Protein AF-A0A1V0PHN9-F1 (afdb_monomer_lite)

Radius of gyration: 15.66 Å; chains: 1; bounding box: 41×24×47 Å

Sequence (106 aa):
MVWSEDIETQHEREYSEMNASYKFSTYLAAGIPLIVNKGMAKQDFVEKYNLGFVCENMDEVLELLKDMTEEIYREKQKASQDIGELIKEGFFAKKLLIEIQNALYL

Organism: Lactococcus lactis subsp. cremoris (NCBI:txid1359)

Secondary structure (DSSP, 8-state):
-B---EETTEEHHHHHTT---HHHHHHHHTT--EEEETT-TTHHHHHHTT-EEEESSHHHHHHHHHH--HHHHHHHHHHHHHHHHHHHTTHHHHHHHHHHHHHHH-

InterPro domains:
  IPR058592 Glucosyltransferase 3-like, C-terminal domain [PF26337] (1-99)

pLDDT: mean 96.16, std 2.98, range [79.56, 98.69]

Structure (mmCIF, N/CA/C/O backbone):
data_AF-A0A1V0PHN9-F1
#
_entry.id   AF-A0A1V0PHN9-F1
#
loop_
_atom_site.group_PDB
_atom_site.id
_atom_site.type_symbol
_atom_site.label_atom_id
_atom_site.label_alt_id
_atom_site.label_comp_id
_atom_site.label_asym_id
_atom_site.label_entity_id
_atom_site.label_seq_id
_atom_site.pdbx_PDB_ins_code
_atom_site.Cartn_x
_atom_site.Cartn_y
_atom_site.Cartn_z
_atom_site.occupancy
_atom_site.B_iso_or_equiv
_atom_site.auth_seq_id
_atom_site.auth_comp_id
_atom_site.auth_asym_id
_atom_site.auth_atom_id
_atom_site.pdbx_PDB_model_n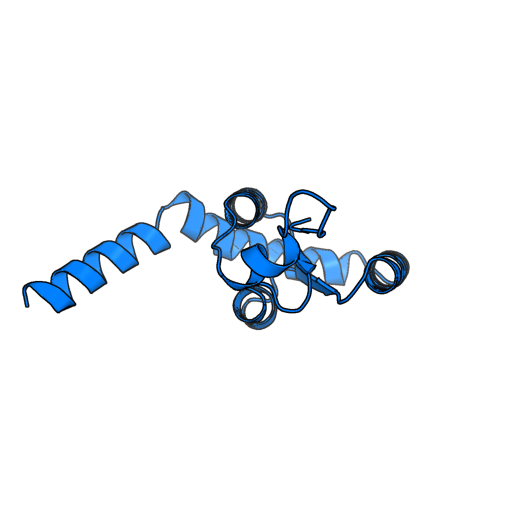um
ATOM 1 N N . MET A 1 1 ? 8.019 3.855 -3.975 1.00 89.44 1 MET A N 1
ATOM 2 C CA . MET A 1 1 ? 8.198 2.427 -4.320 1.00 89.44 1 MET A CA 1
ATOM 3 C C . MET A 1 1 ? 8.444 1.652 -3.033 1.00 89.44 1 MET A C 1
ATOM 5 O O . MET A 1 1 ? 9.221 2.115 -2.205 1.00 89.44 1 MET A O 1
ATOM 9 N N . VAL A 1 2 ? 7.760 0.527 -2.836 1.00 94.25 2 VAL A N 1
ATOM 10 C CA . VAL A 1 2 ? 7.991 -0.384 -1.704 1.00 94.25 2 VAL A CA 1
ATOM 11 C C . VAL A 1 2 ? 8.602 -1.642 -2.292 1.00 94.25 2 VAL A C 1
ATOM 13 O O . VAL A 1 2 ? 7.889 -2.545 -2.706 1.00 94.25 2 VAL A O 1
ATOM 16 N N . TRP A 1 3 ? 9.924 -1.624 -2.398 1.00 94.56 3 TRP A N 1
ATOM 17 C CA . TRP A 1 3 ? 10.700 -2.672 -3.041 1.00 94.56 3 TRP A CA 1
ATOM 18 C C . TRP A 1 3 ? 11.760 -3.192 -2.079 1.00 94.56 3 TRP A C 1
ATOM 20 O O . TRP A 1 3 ? 12.325 -2.402 -1.308 1.00 94.56 3 TRP A O 1
ATOM 30 N N . SER A 1 4 ? 11.985 -4.496 -2.130 1.00 93.06 4 SER A N 1
ATOM 31 C CA . SER A 1 4 ? 12.990 -5.229 -1.373 1.00 93.06 4 SER A CA 1
ATOM 32 C C . SER A 1 4 ? 13.727 -6.170 -2.318 1.00 93.06 4 SER A C 1
ATOM 34 O O . SER A 1 4 ? 13.129 -6.735 -3.230 1.00 93.06 4 SER A O 1
ATOM 36 N N . GLU A 1 5 ? 15.025 -6.310 -2.090 1.00 92.12 5 GLU A N 1
ATOM 37 C CA . GLU A 1 5 ? 15.932 -7.197 -2.816 1.00 92.12 5 GLU A CA 1
ATOM 38 C C . GLU A 1 5 ? 16.719 -7.995 -1.785 1.00 92.12 5 GLU A C 1
ATOM 40 O O . GLU A 1 5 ? 17.000 -7.490 -0.695 1.00 92.12 5 GLU A O 1
ATOM 45 N N . ASP A 1 6 ? 17.100 -9.216 -2.137 1.00 91.50 6 ASP A N 1
ATOM 46 C CA . ASP A 1 6 ? 18.029 -9.971 -1.309 1.00 91.50 6 ASP A CA 1
ATOM 47 C C . ASP A 1 6 ? 19.461 -9.520 -1.590 1.00 91.50 6 ASP A C 1
ATOM 49 O O . ASP A 1 6 ? 19.885 -9.360 -2.736 1.00 91.50 6 ASP A O 1
ATOM 53 N N . ILE A 1 7 ? 20.226 -9.348 -0.519 1.00 90.50 7 ILE A N 1
ATOM 54 C CA . ILE A 1 7 ? 21.677 -9.181 -0.569 1.00 90.50 7 ILE A CA 1
ATOM 55 C C . ILE A 1 7 ? 22.325 -10.306 0.237 1.00 90.50 7 ILE A C 1
ATOM 57 O O . ILE A 1 7 ? 21.669 -10.950 1.052 1.00 90.50 7 ILE A O 1
ATOM 61 N N . GLU A 1 8 ? 23.629 -10.528 0.061 1.00 90.31 8 GLU A N 1
ATOM 62 C CA . GLU A 1 8 ? 24.347 -11.656 0.690 1.00 90.31 8 GLU A CA 1
ATOM 63 C C . GLU A 1 8 ? 24.136 -11.783 2.207 1.00 90.31 8 GLU A C 1
ATOM 65 O O . GLU A 1 8 ? 24.228 -12.874 2.761 1.00 90.31 8 GLU A O 1
ATOM 70 N N . THR A 1 9 ? 23.871 -10.670 2.890 1.00 90.06 9 THR A N 1
ATOM 71 C CA . THR A 1 9 ? 23.738 -10.611 4.347 1.00 90.06 9 THR A CA 1
ATOM 72 C C . THR A 1 9 ? 22.301 -10.418 4.831 1.00 90.06 9 THR A C 1
ATOM 74 O O . THR A 1 9 ? 22.078 -10.437 6.043 1.00 90.06 9 THR A O 1
ATOM 77 N N . GLN A 1 10 ? 21.335 -10.194 3.931 1.00 89.94 10 GLN A N 1
ATOM 78 C CA . GLN A 1 10 ? 19.951 -9.862 4.281 1.00 89.94 10 GLN A CA 1
ATOM 79 C C . GLN A 1 10 ? 18.970 -10.374 3.225 1.00 89.94 10 GLN A C 1
ATOM 81 O O . GLN A 1 10 ? 19.005 -9.949 2.072 1.00 89.94 10 GLN A O 1
ATOM 86 N N . HIS A 1 11 ? 18.044 -11.224 3.662 1.00 91.56 11 HIS A N 1
ATOM 87 C CA . HIS A 1 11 ? 16.966 -11.762 2.834 1.00 91.56 11 HIS A CA 1
ATOM 88 C C . HIS A 1 11 ? 15.710 -10.877 2.922 1.00 91.56 11 HIS A C 1
ATOM 90 O O . HIS A 1 11 ? 14.658 -11.289 3.422 1.00 91.56 11 HIS A O 1
ATOM 96 N N . GLU A 1 12 ? 15.834 -9.596 2.550 1.00 91.44 12 GLU A N 1
ATOM 97 C CA . GLU A 1 12 ? 14.711 -8.657 2.653 1.00 91.44 12 GLU A CA 1
ATOM 98 C C . GLU A 1 12 ? 13.552 -9.013 1.715 1.00 91.44 12 GLU A C 1
ATOM 100 O O . GLU A 1 12 ? 12.402 -8.697 2.039 1.00 91.44 12 GLU A O 1
ATOM 105 N N . ARG A 1 13 ? 13.822 -9.661 0.572 1.00 93.12 13 ARG A N 1
ATOM 106 C CA . ARG A 1 13 ? 12.791 -10.094 -0.377 1.00 93.12 13 ARG A CA 1
ATOM 107 C C . ARG A 1 13 ? 11.889 -11.131 0.270 1.00 93.12 13 ARG A C 1
ATOM 109 O O . ARG A 1 13 ? 10.680 -10.914 0.299 1.00 93.12 13 ARG A O 1
ATOM 116 N N . GLU A 1 14 ? 12.473 -12.173 0.854 1.00 93.31 14 GLU A N 1
ATOM 117 C CA . GLU A 1 14 ? 11.741 -13.215 1.581 1.00 93.31 14 GLU A CA 1
ATOM 118 C C . GLU A 1 14 ? 10.974 -12.610 2.768 1.00 93.31 14 GLU A C 1
ATOM 120 O O . GLU A 1 14 ? 9.777 -12.833 2.946 1.00 93.31 14 GLU A O 1
ATOM 125 N N . TYR A 1 15 ? 11.617 -11.732 3.544 1.00 93.56 15 TYR A N 1
ATOM 126 C CA . TYR A 1 15 ? 10.956 -11.079 4.675 1.00 93.56 15 TYR A CA 1
ATOM 127 C C . TYR A 1 15 ? 9.770 -10.183 4.259 1.00 93.56 15 TYR A C 1
ATOM 129 O O . TYR A 1 15 ? 8.795 -10.036 5.009 1.00 93.56 15 TYR A O 1
ATOM 137 N N . SER A 1 16 ? 9.816 -9.588 3.062 1.00 94.69 16 SER A N 1
ATOM 138 C CA . SER A 1 16 ? 8.722 -8.769 2.522 1.00 94.69 16 SER A CA 1
ATOM 139 C C . SER A 1 16 ? 7.436 -9.565 2.256 1.00 94.69 16 SER A C 1
ATOM 141 O O . SER A 1 16 ? 6.352 -8.977 2.230 1.00 94.69 16 SER A O 1
ATOM 143 N N . GLU A 1 17 ? 7.523 -10.891 2.127 1.00 95.00 17 GLU A N 1
ATOM 144 C CA . GLU A 1 17 ? 6.369 -11.789 1.969 1.00 95.00 17 GLU A CA 1
ATOM 145 C C . GLU A 1 17 ? 5.564 -11.934 3.269 1.00 95.00 17 GLU A C 1
ATOM 147 O O . GLU A 1 17 ? 4.386 -12.286 3.244 1.00 95.00 17 GLU A O 1
ATOM 152 N N . MET A 1 18 ? 6.170 -11.600 4.414 1.00 94.50 18 MET A N 1
ATOM 153 C CA . MET A 1 18 ? 5.560 -11.769 5.737 1.00 94.50 18 MET A CA 1
ATOM 154 C C . MET A 1 18 ? 5.231 -10.449 6.438 1.00 94.50 18 MET A C 1
ATOM 156 O O . MET A 1 18 ? 4.375 -10.408 7.326 1.00 94.50 18 MET A O 1
ATOM 160 N N . ASN A 1 19 ? 5.929 -9.365 6.101 1.00 93.75 19 ASN A N 1
ATOM 161 C CA . ASN A 1 19 ? 5.860 -8.133 6.879 1.00 93.75 19 ASN A CA 1
ATOM 162 C C . ASN A 1 19 ? 4.761 -7.158 6.418 1.00 93.75 19 ASN A C 1
ATOM 164 O O . ASN A 1 19 ? 4.268 -7.179 5.294 1.00 93.75 19 ASN A O 1
ATOM 168 N N . ALA A 1 20 ? 4.393 -6.236 7.308 1.00 88.31 20 ALA A N 1
ATOM 169 C CA . ALA A 1 20 ? 3.642 -5.039 6.948 1.00 88.31 20 ALA A CA 1
ATOM 170 C C . ALA A 1 20 ? 4.605 -3.844 6.923 1.00 88.31 20 ALA A C 1
ATOM 172 O O . ALA A 1 20 ? 4.821 -3.186 7.940 1.00 88.31 20 ALA A O 1
ATOM 173 N N . SER A 1 21 ? 5.217 -3.589 5.764 1.00 92.81 21 SER A N 1
ATOM 174 C CA . SER A 1 21 ? 6.195 -2.509 5.597 1.00 92.81 21 SER A CA 1
ATOM 175 C C . SER A 1 21 ? 5.636 -1.143 6.009 1.00 92.81 21 SER A C 1
ATOM 177 O O . SER A 1 21 ? 4.594 -0.714 5.522 1.00 92.81 21 SER A O 1
ATOM 179 N N . TYR A 1 22 ? 6.360 -0.396 6.846 1.00 93.12 22 TYR A N 1
ATOM 180 C CA . TYR A 1 22 ? 5.929 0.952 7.235 1.00 93.12 22 TYR A CA 1
ATOM 181 C C . TYR A 1 22 ? 5.971 1.940 6.056 1.00 93.12 22 TYR A C 1
ATOM 183 O O . TYR A 1 22 ? 5.096 2.798 5.941 1.00 93.12 22 TYR A O 1
ATOM 191 N N . LYS A 1 23 ? 6.923 1.757 5.120 1.00 94.56 23 LYS A N 1
ATOM 192 C CA . LYS A 1 23 ? 7.028 2.543 3.872 1.00 94.56 23 LYS A CA 1
ATOM 193 C C . LYS A 1 23 ? 5.720 2.503 3.074 1.00 94.56 23 LYS A C 1
ATOM 195 O O . LYS A 1 23 ? 5.316 3.515 2.507 1.00 94.56 23 LYS A O 1
ATOM 200 N N . PHE A 1 24 ? 5.049 1.349 3.075 1.00 96.25 24 PHE A N 1
ATOM 201 C CA . PHE A 1 24 ? 3.745 1.150 2.442 1.00 96.25 24 PHE A CA 1
ATOM 202 C C . PHE A 1 24 ? 2.715 2.149 2.965 1.00 96.25 24 PHE A C 1
ATOM 204 O O . PHE A 1 24 ? 2.149 2.927 2.200 1.00 96.25 24 PHE A O 1
ATOM 211 N N . SER A 1 25 ? 2.537 2.187 4.284 1.00 96.44 25 SER A N 1
ATOM 212 C CA . SER A 1 25 ? 1.583 3.085 4.930 1.00 96.44 25 SER A CA 1
ATOM 213 C C . SER A 1 25 ? 1.971 4.554 4.768 1.00 96.44 25 SER A C 1
ATOM 215 O O . SER A 1 25 ? 1.094 5.391 4.574 1.00 96.44 25 SER A O 1
ATOM 217 N N . THR A 1 26 ? 3.267 4.884 4.807 1.00 97.81 26 THR A N 1
ATOM 218 C CA . THR A 1 26 ? 3.746 6.265 4.640 1.00 97.81 26 THR A CA 1
ATOM 219 C C . THR A 1 26 ? 3.395 6.839 3.267 1.00 97.81 26 THR A C 1
ATOM 221 O O . THR A 1 26 ? 2.876 7.951 3.190 1.00 97.81 26 THR A O 1
ATOM 224 N N . TYR A 1 27 ? 3.639 6.097 2.183 1.00 98.19 27 TYR A N 1
ATOM 225 C CA . TYR A 1 27 ? 3.328 6.579 0.833 1.00 98.19 27 TYR A CA 1
ATOM 226 C C . TYR A 1 27 ? 1.824 6.711 0.594 1.00 98.19 27 TYR A C 1
ATOM 228 O O . TYR A 1 27 ? 1.385 7.710 0.026 1.00 98.19 27 TYR A O 1
ATOM 236 N N . LEU A 1 28 ? 1.027 5.764 1.093 1.00 98.31 28 LEU A N 1
ATOM 237 C CA . LEU A 1 28 ? -0.429 5.856 0.999 1.00 98.31 28 LEU A CA 1
ATOM 238 C C . LEU A 1 28 ? -0.979 7.026 1.819 1.00 98.31 28 LEU A C 1
ATOM 240 O O . LEU A 1 28 ? -1.810 7.772 1.318 1.00 98.31 28 LEU A O 1
ATOM 244 N N . ALA A 1 29 ? -0.468 7.270 3.029 1.00 98.25 29 ALA A N 1
ATOM 245 C CA . ALA A 1 29 ? -0.847 8.444 3.821 1.00 98.25 29 ALA A CA 1
ATOM 246 C C . ALA A 1 29 ? -0.529 9.773 3.105 1.00 98.25 29 ALA A C 1
ATOM 248 O O . ALA A 1 29 ? -1.249 10.758 3.285 1.00 98.25 29 ALA A O 1
ATOM 249 N N . ALA A 1 30 ? 0.517 9.788 2.271 1.00 98.19 30 ALA A N 1
ATOM 250 C CA . ALA A 1 30 ? 0.866 10.905 1.394 1.00 98.19 30 ALA A CA 1
ATOM 251 C C . ALA A 1 30 ? 0.036 10.960 0.091 1.00 98.19 30 ALA A C 1
ATOM 253 O O . ALA A 1 30 ? 0.191 11.900 -0.686 1.00 98.19 30 ALA A O 1
ATOM 254 N N . GLY A 1 31 ? -0.840 9.982 -0.163 1.00 98.12 31 GLY A N 1
ATOM 255 C CA . GLY A 1 31 ? -1.664 9.898 -1.370 1.00 98.12 31 GLY A CA 1
ATOM 256 C C . GLY A 1 31 ? -0.880 9.525 -2.629 1.00 98.12 31 GLY A C 1
ATOM 257 O O . GLY A 1 31 ? -1.243 9.959 -3.719 1.00 98.12 31 GLY A O 1
ATOM 258 N N . ILE A 1 32 ? 0.222 8.782 -2.484 1.00 98.12 32 ILE A N 1
ATOM 259 C CA . ILE A 1 32 ? 1.122 8.418 -3.584 1.00 98.12 32 ILE A CA 1
ATOM 260 C C . ILE A 1 32 ? 0.915 6.937 -3.950 1.00 98.12 32 ILE A C 1
ATOM 262 O O . ILE A 1 32 ? 1.064 6.084 -3.067 1.00 98.12 32 ILE A O 1
ATOM 266 N N . PRO A 1 33 ? 0.635 6.613 -5.230 1.00 97.94 33 PRO A N 1
ATOM 267 C CA . PRO A 1 33 ? 0.571 5.236 -5.713 1.00 97.94 33 PRO A CA 1
ATOM 268 C C . PRO A 1 33 ? 1.860 4.452 -5.489 1.00 97.94 33 PRO A C 1
ATOM 270 O O . PRO A 1 33 ? 2.971 4.988 -5.519 1.00 97.94 33 PRO A O 1
ATOM 273 N N . LEU A 1 34 ? 1.713 3.146 -5.298 1.00 97.62 34 LEU A N 1
ATOM 274 C CA . LEU A 1 34 ? 2.823 2.246 -5.021 1.00 97.62 34 LEU A CA 1
ATOM 275 C C . LEU A 1 34 ? 3.310 1.537 -6.288 1.00 97.62 34 LEU A C 1
ATOM 277 O O . LEU A 1 34 ? 2.548 1.240 -7.199 1.00 97.62 34 LEU A O 1
ATOM 281 N N . ILE A 1 35 ? 4.595 1.207 -6.303 1.00 97.88 35 ILE A N 1
ATOM 282 C CA . ILE A 1 35 ? 5.143 0.125 -7.123 1.00 97.88 35 ILE A CA 1
ATOM 283 C C . ILE A 1 35 ? 5.738 -0.840 -6.114 1.00 97.88 35 ILE A C 1
ATOM 285 O O . ILE A 1 35 ? 6.506 -0.394 -5.245 1.00 97.88 35 ILE A O 1
ATOM 289 N N . VAL A 1 36 ? 5.315 -2.096 -6.172 1.00 97.38 36 VAL A N 1
ATOM 290 C CA . VAL A 1 36 ? 5.678 -3.117 -5.197 1.00 97.38 36 VAL A CA 1
ATOM 291 C C . VAL A 1 36 ? 6.132 -4.398 -5.864 1.00 97.38 36 VAL A C 1
ATOM 293 O O . VAL A 1 36 ? 5.736 -4.688 -6.992 1.00 97.38 36 VAL A O 1
ATOM 296 N N . ASN A 1 37 ? 6.935 -5.179 -5.149 1.00 96.62 37 ASN A N 1
ATOM 297 C CA . ASN A 1 37 ? 7.296 -6.491 -5.635 1.00 96.62 37 ASN A CA 1
ATOM 298 C C . ASN A 1 37 ? 6.090 -7.443 -5.669 1.00 96.62 37 ASN A C 1
ATOM 300 O O . ASN A 1 37 ? 5.304 -7.510 -4.717 1.00 96.62 37 ASN A O 1
ATOM 304 N N . LYS A 1 38 ? 6.026 -8.281 -6.702 1.00 97.31 38 LYS A N 1
ATOM 305 C CA . LYS A 1 38 ? 5.172 -9.469 -6.714 1.00 97.31 38 LYS A CA 1
ATOM 306 C C . LYS A 1 38 ? 5.555 -10.427 -5.581 1.00 97.31 38 LYS A C 1
ATOM 308 O O . LYS A 1 38 ? 6.731 -10.573 -5.255 1.00 97.31 38 LYS A O 1
ATOM 313 N N . GLY A 1 39 ? 4.564 -11.022 -4.932 1.00 95.75 39 GLY A N 1
ATOM 314 C CA . GLY A 1 39 ? 4.710 -11.920 -3.786 1.00 95.75 39 GLY A CA 1
ATOM 315 C C . GLY A 1 39 ? 4.799 -11.239 -2.416 1.00 95.75 39 GLY A C 1
ATOM 316 O O . GLY A 1 39 ? 4.737 -11.934 -1.408 1.00 95.75 39 GLY A O 1
ATOM 317 N N . MET A 1 40 ? 4.899 -9.903 -2.323 1.00 96.00 40 MET A N 1
ATOM 318 C CA . MET A 1 40 ? 4.940 -9.257 -1.003 1.00 96.00 40 MET A CA 1
ATOM 319 C C . MET A 1 40 ? 3.629 -9.473 -0.223 1.00 96.00 40 MET A C 1
ATOM 321 O O . MET A 1 40 ? 2.550 -9.524 -0.817 1.00 96.00 40 MET A O 1
ATOM 325 N N . ALA A 1 41 ? 3.685 -9.449 1.113 1.00 96.69 41 ALA A N 1
ATOM 326 C CA . ALA A 1 41 ? 2.555 -9.767 2.003 1.00 96.69 41 ALA A CA 1
ATOM 327 C C . ALA A 1 41 ? 1.260 -8.971 1.736 1.00 96.69 41 ALA A C 1
ATOM 329 O O . ALA A 1 41 ? 0.169 -9.348 2.167 1.00 96.69 41 ALA A O 1
ATOM 330 N N . LYS A 1 42 ? 1.385 -7.795 1.109 1.00 95.62 42 LYS A N 1
ATOM 331 C CA . LYS A 1 42 ? 0.290 -6.857 0.832 1.00 95.62 42 LYS A CA 1
ATOM 332 C C . LYS A 1 42 ? -0.053 -6.724 -0.651 1.00 95.62 42 LYS A C 1
ATOM 334 O O . LYS A 1 42 ? -0.805 -5.811 -0.984 1.00 95.62 42 LYS A O 1
ATOM 339 N N . GLN A 1 43 ? 0.433 -7.618 -1.515 1.00 96.88 43 GLN A N 1
ATOM 340 C CA . GLN A 1 43 ? 0.125 -7.603 -2.948 1.00 96.88 43 GLN A CA 1
ATOM 341 C C . GLN A 1 43 ? -1.387 -7.530 -3.207 1.00 96.88 43 GLN A C 1
ATOM 343 O O . GLN A 1 43 ? -1.854 -6.563 -3.806 1.00 96.88 43 GLN A O 1
ATOM 348 N N . ASP A 1 44 ? -2.155 -8.481 -2.670 1.00 97.38 44 ASP A N 1
ATOM 349 C CA . ASP A 1 44 ? -3.607 -8.558 -2.879 1.00 97.38 44 ASP A CA 1
ATOM 350 C C . ASP A 1 44 ? -4.324 -7.270 -2.462 1.00 97.38 44 ASP A C 1
ATOM 352 O O . ASP A 1 44 ? -5.328 -6.871 -3.048 1.00 97.38 44 ASP A O 1
ATOM 356 N N . PHE A 1 45 ? -3.810 -6.591 -1.433 1.00 97.31 45 PHE A N 1
ATOM 357 C CA . PHE A 1 45 ? -4.362 -5.323 -0.973 1.00 97.31 45 PHE A CA 1
ATOM 358 C C . PHE A 1 45 ? -4.102 -4.196 -1.983 1.00 97.31 45 PHE A C 1
ATOM 360 O O . PHE A 1 45 ? -4.991 -3.381 -2.225 1.00 97.31 45 PHE A O 1
ATOM 367 N N . VAL A 1 46 ? -2.915 -4.157 -2.596 1.00 98.06 46 VAL A N 1
ATOM 368 C CA . VAL A 1 46 ? -2.589 -3.192 -3.660 1.00 98.06 46 VAL A CA 1
ATOM 369 C C . VAL A 1 46 ? -3.498 -3.391 -4.865 1.00 98.06 46 VAL A C 1
ATOM 371 O O . VAL A 1 46 ? -4.061 -2.416 -5.360 1.00 98.06 46 VAL A O 1
ATOM 374 N N . GLU A 1 47 ? -3.670 -4.636 -5.306 1.00 98.12 47 GLU A N 1
ATOM 375 C CA . GL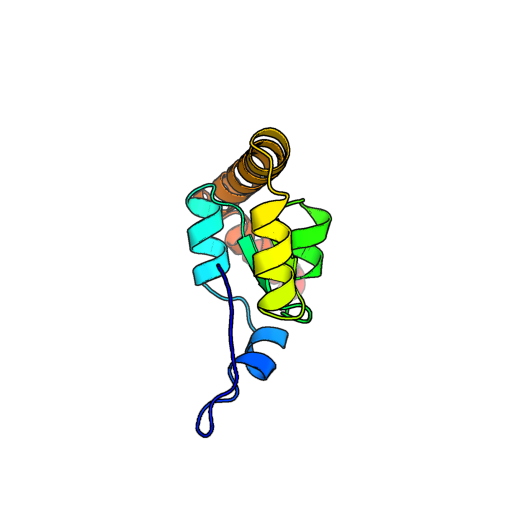U A 1 47 ? -4.484 -4.975 -6.477 1.00 98.12 47 GLU A CA 1
ATOM 376 C C . GLU A 1 47 ? -5.966 -4.691 -6.221 1.00 98.12 47 GLU A C 1
ATOM 378 O O . GLU A 1 47 ? -6.602 -3.963 -6.983 1.00 98.12 47 GLU A O 1
ATOM 383 N N . LYS A 1 48 ? -6.501 -5.180 -5.095 1.00 98.25 48 LYS A N 1
ATOM 384 C CA . LYS A 1 48 ? -7.918 -5.034 -4.734 1.00 98.25 48 LYS A CA 1
ATOM 385 C C . LYS A 1 48 ? -8.368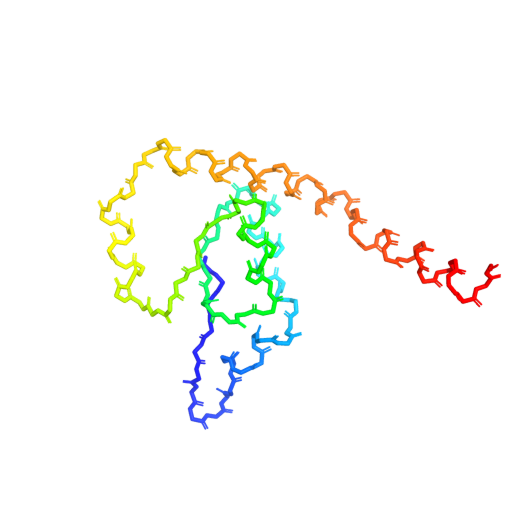 -3.579 -4.642 1.00 98.25 48 LYS A C 1
ATOM 387 O O . LYS A 1 48 ? -9.493 -3.269 -5.026 1.00 98.25 48 LYS A O 1
ATOM 392 N N . TYR A 1 49 ? -7.526 -2.710 -4.087 1.00 98.25 49 TYR A N 1
ATOM 393 C CA . TYR A 1 49 ? -7.855 -1.300 -3.876 1.00 98.25 49 TYR A CA 1
ATOM 394 C C . TYR A 1 49 ? -7.222 -0.375 -4.920 1.00 98.25 49 TYR A C 1
ATOM 396 O O . TYR A 1 49 ? -7.261 0.837 -4.746 1.00 98.25 49 TYR A O 1
ATOM 404 N N . ASN A 1 50 ? -6.659 -0.920 -6.004 1.00 98.12 50 ASN A N 1
ATOM 405 C CA . ASN A 1 50 ? -6.054 -0.156 -7.096 1.00 98.12 50 ASN A CA 1
ATOM 406 C C . ASN A 1 50 ? -4.987 0.863 -6.632 1.00 98.12 50 ASN A C 1
ATOM 408 O O . ASN A 1 50 ? -4.907 1.980 -7.137 1.00 98.12 50 ASN A O 1
ATOM 412 N N . LEU A 1 51 ? -4.155 0.492 -5.656 1.00 98.31 51 LEU A N 1
ATOM 413 C CA . LEU A 1 51 ? -3.255 1.428 -4.960 1.00 98.31 51 LEU A CA 1
ATOM 414 C C . LEU A 1 51 ? -1.917 1.649 -5.661 1.00 98.31 51 LEU A C 1
ATOM 416 O O . LEU A 1 51 ? -1.036 2.322 -5.125 1.00 98.31 51 LEU A O 1
ATOM 420 N N . GLY A 1 52 ? -1.718 1.026 -6.815 1.00 97.38 52 GLY A N 1
ATOM 421 C CA . GLY A 1 52 ? -0.411 0.958 -7.433 1.00 97.38 52 GLY A CA 1
ATOM 422 C C . GLY A 1 52 ? -0.282 -0.175 -8.433 1.00 97.38 52 GLY A C 1
ATOM 423 O O . GLY A 1 52 ? -1.265 -0.588 -9.056 1.00 97.38 52 GLY A O 1
ATOM 424 N N . PHE A 1 53 ? 0.948 -0.654 -8.563 1.00 97.94 53 PHE A N 1
ATOM 425 C CA . PHE A 1 53 ? 1.367 -1.692 -9.490 1.00 97.94 53 PHE A CA 1
ATOM 426 C C . PHE A 1 53 ? 2.192 -2.744 -8.764 1.00 97.94 53 PHE A C 1
ATOM 428 O O . PHE A 1 53 ? 2.977 -2.427 -7.865 1.00 97.94 53 PHE A O 1
ATOM 435 N N . VAL A 1 54 ? 2.006 -3.985 -9.186 1.00 97.94 54 VAL A N 1
ATOM 436 C CA . VAL A 1 54 ? 2.743 -5.150 -8.718 1.00 97.94 54 VAL A CA 1
ATOM 437 C C . VAL A 1 54 ? 3.629 -5.589 -9.873 1.00 97.94 54 VAL A C 1
ATOM 439 O O . VAL A 1 54 ? 3.113 -5.861 -10.954 1.00 97.94 54 VAL A O 1
ATOM 442 N N . CYS A 1 55 ? 4.939 -5.627 -9.652 1.00 97.75 55 CYS A N 1
ATOM 443 C CA . CYS A 1 55 ? 5.917 -5.985 -10.678 1.00 97.75 55 CYS A CA 1
ATOM 444 C C . CYS A 1 55 ? 6.807 -7.125 -10.177 1.00 97.75 55 CYS A C 1
ATOM 446 O O . CYS A 1 55 ? 7.202 -7.150 -9.008 1.00 97.75 55 CYS A O 1
ATOM 448 N N . GLU A 1 56 ? 7.130 -8.069 -11.055 1.00 96.50 56 GLU A N 1
ATOM 449 C CA . GLU A 1 56 ? 8.034 -9.183 -10.756 1.00 96.50 56 GLU A CA 1
ATOM 450 C C . GLU A 1 56 ? 9.481 -8.697 -10.610 1.00 96.50 56 GLU A C 1
ATOM 452 O O . GLU A 1 56 ? 10.194 -9.107 -9.697 1.00 96.50 56 GLU A O 1
ATOM 457 N N . ASN A 1 57 ? 9.902 -7.794 -11.498 1.00 95.56 57 ASN A N 1
ATOM 458 C CA . ASN A 1 57 ? 11.281 -7.331 -11.625 1.00 95.56 57 ASN A CA 1
ATOM 459 C C . ASN A 1 57 ? 11.347 -5.876 -12.127 1.00 95.56 57 ASN A C 1
ATOM 461 O O . ASN A 1 57 ? 10.331 -5.255 -12.442 1.00 95.56 57 ASN A O 1
ATOM 465 N N . MET A 1 58 ? 12.562 -5.330 -12.201 1.00 94.56 58 MET A N 1
ATOM 466 C CA . MET A 1 58 ? 12.792 -3.948 -12.627 1.00 94.56 58 MET A CA 1
ATOM 467 C C . MET A 1 58 ? 12.508 -3.700 -14.113 1.00 94.56 58 MET A C 1
ATOM 469 O O . MET A 1 58 ? 12.174 -2.570 -14.461 1.00 94.56 58 MET A O 1
ATOM 473 N N . ASP A 1 59 ? 12.594 -4.712 -14.979 1.00 96.56 59 ASP A N 1
ATOM 474 C CA . ASP A 1 59 ? 12.279 -4.541 -16.402 1.00 96.56 59 ASP A CA 1
ATOM 475 C C . ASP A 1 59 ? 10.785 -4.246 -16.590 1.00 96.56 59 ASP A C 1
ATOM 477 O O . ASP A 1 59 ? 10.437 -3.280 -17.270 1.00 96.56 59 ASP A O 1
ATOM 481 N N . GLU A 1 60 ? 9.907 -4.965 -15.880 1.00 97.31 60 GLU A N 1
ATOM 482 C CA . GLU A 1 60 ? 8.465 -4.671 -15.856 1.00 97.31 60 GLU A CA 1
ATOM 483 C C . GLU A 1 60 ? 8.174 -3.259 -15.329 1.00 97.31 60 GLU A C 1
ATOM 485 O O . GLU A 1 60 ? 7.293 -2.569 -15.842 1.00 97.31 60 GLU A O 1
ATOM 490 N N . VAL A 1 61 ? 8.932 -2.786 -14.331 1.00 96.88 61 VAL A N 1
ATOM 491 C CA . VAL A 1 61 ? 8.804 -1.406 -13.830 1.00 96.88 61 VAL A CA 1
ATOM 492 C C . VAL A 1 61 ? 9.177 -0.396 -14.917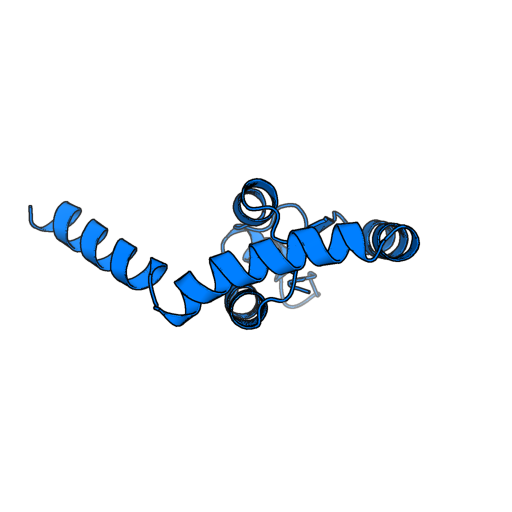 1.00 96.88 61 VAL A C 1
ATOM 494 O O . VAL A 1 61 ? 8.507 0.626 -15.071 1.00 96.88 61 VAL A O 1
ATOM 497 N N . LEU A 1 62 ? 10.243 -0.649 -15.676 1.00 96.56 62 LEU A N 1
ATOM 498 C CA . LEU A 1 62 ? 10.672 0.243 -16.752 1.00 96.56 62 LEU A CA 1
ATOM 499 C C . LEU A 1 62 ? 9.675 0.261 -17.914 1.00 96.56 62 LEU A C 1
ATOM 501 O O . LEU A 1 62 ? 9.445 1.324 -18.489 1.00 96.56 62 LEU A O 1
ATOM 505 N N . GLU A 1 63 ? 9.087 -0.883 -18.261 1.00 97.00 63 GLU A N 1
ATOM 506 C CA . GLU A 1 63 ? 8.017 -0.976 -19.261 1.00 97.00 63 GLU A CA 1
ATOM 507 C C . GLU A 1 63 ? 6.765 -0.226 -18.803 1.00 97.00 63 GLU A C 1
ATOM 509 O O . GLU A 1 63 ? 6.275 0.646 -19.519 1.00 97.00 63 GLU A O 1
ATOM 514 N N . LEU A 1 64 ? 6.337 -0.452 -17.559 1.00 95.94 64 LEU A N 1
ATOM 515 C CA . LEU A 1 64 ? 5.223 0.258 -16.940 1.00 95.94 64 LEU A CA 1
ATOM 516 C C . LEU A 1 64 ? 5.374 1.782 -17.043 1.00 95.94 64 LEU A C 1
ATOM 518 O O . LEU A 1 64 ? 4.425 2.489 -17.375 1.00 95.94 64 LEU A O 1
ATOM 522 N N . LEU A 1 65 ? 6.561 2.305 -16.728 1.00 94.94 65 LEU A N 1
ATOM 523 C CA . LEU A 1 65 ? 6.807 3.746 -16.727 1.00 94.94 65 LEU A CA 1
ATOM 524 C C . LEU A 1 65 ? 6.795 4.358 -18.134 1.00 94.94 65 LEU A C 1
ATOM 526 O O . LEU A 1 65 ? 6.490 5.543 -18.256 1.00 94.94 65 LEU A O 1
ATOM 530 N N . LYS A 1 66 ? 7.106 3.583 -19.181 1.00 96.19 66 LYS A N 1
ATOM 531 C CA . LYS A 1 66 ? 7.024 4.050 -20.575 1.00 96.19 66 LYS A CA 1
ATOM 532 C C . LYS A 1 66 ? 5.579 4.229 -21.028 1.00 96.19 66 LYS A C 1
ATOM 534 O O . LYS A 1 66 ? 5.284 5.209 -21.707 1.00 96.19 66 LYS A O 1
ATOM 539 N N . ASP A 1 67 ? 4.704 3.317 -20.615 1.00 94.25 67 ASP A N 1
ATOM 540 C CA . ASP A 1 67 ? 3.294 3.296 -21.019 1.00 94.25 67 ASP A CA 1
ATOM 541 C C . ASP A 1 67 ? 2.379 4.065 -20.046 1.00 94.25 67 ASP A C 1
ATOM 543 O O . ASP A 1 67 ? 1.165 4.151 -20.242 1.00 94.25 67 ASP A O 1
ATOM 547 N N . MET A 1 68 ? 2.951 4.650 -18.988 1.00 96.56 68 MET A N 1
ATOM 548 C CA . MET A 1 68 ? 2.214 5.383 -17.964 1.00 96.56 68 MET A CA 1
ATOM 549 C C . MET A 1 68 ? 1.565 6.647 -18.531 1.00 96.56 68 MET A C 1
ATOM 551 O O . MET A 1 68 ? 2.244 7.602 -18.914 1.00 96.56 68 MET A O 1
ATOM 555 N N . THR A 1 69 ? 0.236 6.701 -18.485 1.00 97.81 69 THR A N 1
ATOM 556 C CA . THR A 1 69 ? -0.520 7.920 -18.785 1.00 97.81 69 THR A CA 1
ATOM 557 C C . THR A 1 69 ? -0.873 8.679 -17.509 1.00 97.81 69 THR A C 1
ATOM 559 O O . THR A 1 69 ? -0.941 8.122 -16.410 1.00 97.81 69 THR A O 1
ATOM 562 N N . GLU A 1 70 ? -1.139 9.978 -17.653 1.00 97.81 70 GLU A N 1
ATOM 563 C CA . GLU A 1 70 ? -1.618 10.808 -16.545 1.00 97.81 70 GLU A CA 1
ATOM 564 C C . GLU A 1 70 ? -2.943 10.285 -15.971 1.00 97.81 70 GLU A C 1
ATOM 566 O O . GLU A 1 70 ? -3.139 10.310 -14.759 1.00 97.81 70 GLU A O 1
ATOM 571 N N . GLU A 1 71 ? -3.831 9.778 -16.826 1.00 98.19 71 GLU A N 1
ATOM 572 C CA . GLU A 1 71 ? -5.121 9.211 -16.428 1.00 98.19 71 GLU A CA 1
ATOM 573 C C . GLU A 1 71 ? -4.938 7.986 -15.523 1.00 98.19 71 GLU A C 1
ATOM 575 O O . GLU A 1 71 ? -5.422 7.992 -14.390 1.00 98.19 71 GLU A O 1
ATOM 580 N N . ILE A 1 72 ? -4.137 7.005 -15.958 1.00 97.44 72 ILE A N 1
ATOM 581 C CA . ILE A 1 72 ? -3.833 5.793 -15.178 1.00 97.44 72 ILE A CA 1
ATOM 582 C C . ILE A 1 72 ? -3.216 6.163 -13.823 1.00 97.44 72 ILE A C 1
ATOM 584 O O . ILE A 1 72 ? -3.584 5.609 -12.782 1.00 97.44 72 ILE A O 1
ATOM 588 N N . TYR A 1 73 ? -2.279 7.115 -13.815 1.00 98.00 73 TYR A N 1
ATOM 589 C CA . TYR A 1 73 ? -1.660 7.570 -12.575 1.00 98.00 73 TYR A CA 1
ATOM 590 C C . TYR A 1 73 ? -2.679 8.236 -11.639 1.00 98.00 73 TYR A C 1
ATOM 592 O O . TYR A 1 73 ? -2.704 7.935 -10.444 1.00 98.00 73 TYR A O 1
ATOM 600 N N . ARG A 1 74 ? -3.538 9.120 -12.165 1.00 98.31 74 ARG A N 1
ATOM 601 C CA . ARG A 1 74 ? -4.550 9.844 -11.380 1.00 98.31 74 ARG A CA 1
ATOM 602 C C . ARG A 1 74 ? -5.595 8.918 -10.771 1.00 98.31 74 ARG A C 1
ATOM 604 O O . ARG A 1 74 ? -5.994 9.150 -9.630 1.00 98.31 74 ARG A O 1
ATOM 611 N N . GLU A 1 75 ? -6.010 7.873 -11.482 1.00 98.31 75 GLU A N 1
ATOM 612 C CA . GLU A 1 75 ? -6.935 6.868 -10.946 1.00 98.31 75 GLU A CA 1
ATOM 613 C C . GLU A 1 75 ? -6.370 6.198 -9.692 1.00 98.31 75 GLU A C 1
ATOM 615 O O . GLU A 1 75 ? -7.027 6.149 -8.649 1.00 98.31 75 GLU A O 1
ATOM 620 N N . LYS A 1 76 ? -5.117 5.743 -9.765 1.00 98.44 76 LYS A N 1
ATOM 621 C CA . LYS A 1 76 ? -4.437 5.117 -8.626 1.00 98.44 76 LYS A CA 1
ATOM 622 C C . LYS A 1 76 ? -4.148 6.124 -7.524 1.00 98.44 76 LYS A C 1
ATOM 624 O O . LYS A 1 76 ? -4.296 5.799 -6.352 1.00 98.44 76 LYS A O 1
ATOM 629 N N . GLN A 1 77 ? -3.787 7.358 -7.880 1.00 98.56 77 GLN A N 1
ATOM 630 C CA . GLN A 1 77 ? -3.537 8.428 -6.915 1.00 98.56 77 GLN A CA 1
ATOM 631 C C . GLN A 1 77 ? -4.777 8.708 -6.069 1.00 98.56 77 GLN A C 1
ATOM 633 O O . GLN A 1 77 ? -4.667 8.809 -4.848 1.00 98.56 77 GLN A O 1
ATOM 638 N N . LYS A 1 78 ? -5.952 8.784 -6.701 1.00 98.69 78 LYS A N 1
ATOM 639 C CA . LYS A 1 78 ? -7.226 8.946 -5.999 1.00 98.69 78 LYS A CA 1
ATOM 640 C C . LYS A 1 78 ? -7.458 7.791 -5.019 1.00 98.69 78 LYS A C 1
ATOM 642 O O . LYS A 1 78 ? -7.697 8.036 -3.843 1.00 98.69 78 LYS A O 1
ATOM 647 N N . ALA A 1 79 ? -7.287 6.548 -5.468 1.00 98.62 79 ALA A N 1
ATOM 648 C CA . ALA A 1 79 ? -7.442 5.382 -4.599 1.00 98.62 79 ALA A CA 1
ATOM 649 C C . ALA A 1 79 ? -6.443 5.376 -3.420 1.00 98.62 79 ALA A C 1
ATOM 651 O O . ALA A 1 79 ? -6.803 5.060 -2.283 1.00 98.62 79 ALA A O 1
ATOM 652 N N . SER A 1 80 ? -5.190 5.776 -3.660 1.00 98.50 80 SER A N 1
ATOM 653 C CA . SER A 1 80 ? -4.182 5.938 -2.609 1.00 98.50 80 SER A CA 1
ATOM 654 C C . SER A 1 80 ? -4.548 7.031 -1.608 1.00 98.50 80 SER A C 1
ATOM 656 O O . SER A 1 80 ? -4.291 6.850 -0.422 1.00 98.50 80 SER A O 1
ATOM 658 N N . GLN A 1 81 ? -5.148 8.141 -2.050 1.00 98.69 81 GLN A N 1
ATOM 659 C CA . GLN A 1 81 ? -5.634 9.205 -1.164 1.00 98.69 81 GLN A CA 1
ATOM 660 C C . GLN A 1 81 ? -6.767 8.707 -0.263 1.00 98.69 81 GLN A C 1
ATOM 662 O O . GLN A 1 81 ? -6.684 8.902 0.949 1.00 98.69 81 GLN A O 1
ATOM 667 N N . ASP A 1 82 ? -7.744 7.992 -0.829 1.00 98.44 82 ASP A N 1
ATOM 668 C CA . ASP A 1 82 ? -8.885 7.442 -0.087 1.00 98.44 82 ASP A CA 1
ATOM 669 C C . ASP A 1 82 ? -8.414 6.484 1.030 1.00 98.44 82 ASP A C 1
ATOM 671 O O . ASP A 1 82 ? -8.809 6.604 2.192 1.00 98.44 82 ASP A O 1
ATOM 675 N N . ILE A 1 83 ? -7.490 5.561 0.725 1.00 98.44 83 ILE A N 1
ATOM 676 C CA . ILE A 1 83 ? -6.877 4.696 1.752 1.00 98.44 83 ILE A CA 1
ATOM 677 C C . ILE A 1 83 ? -5.979 5.496 2.707 1.00 98.44 83 ILE A C 1
ATOM 679 O O . ILE A 1 83 ? -5.921 5.204 3.905 1.00 98.44 83 ILE A O 1
ATOM 683 N N . GLY A 1 84 ? -5.280 6.508 2.199 1.00 98.44 84 GLY A N 1
ATOM 684 C CA . GLY A 1 84 ? -4.420 7.389 2.977 1.00 98.44 84 GLY A CA 1
ATOM 685 C C . GLY A 1 84 ? -5.156 8.125 4.092 1.00 98.44 84 GLY A C 1
ATOM 686 O O . GLY A 1 84 ? -4.604 8.294 5.180 1.00 98.44 84 GLY A O 1
ATOM 687 N N . GLU A 1 85 ? -6.405 8.531 3.866 1.00 98.56 85 GLU A N 1
ATOM 688 C CA . GLU A 1 85 ? -7.266 9.131 4.893 1.00 98.56 85 GLU A CA 1
ATOM 689 C C . GLU A 1 85 ? -7.534 8.158 6.044 1.00 98.56 85 GLU A C 1
ATOM 691 O O . GLU A 1 85 ? -7.271 8.498 7.200 1.00 98.56 85 GLU A O 1
ATOM 696 N N . LEU A 1 86 ? -7.892 6.908 5.738 1.00 98.50 86 LEU A N 1
ATOM 697 C CA . LEU A 1 86 ? -8.079 5.860 6.749 1.00 98.50 86 LEU A CA 1
ATOM 698 C C . LEU A 1 86 ? -6.805 5.615 7.573 1.00 98.50 86 LEU A C 1
ATOM 700 O O . LEU A 1 86 ? -6.868 5.402 8.787 1.00 98.50 86 LEU A O 1
ATOM 704 N N . ILE A 1 87 ? -5.635 5.649 6.926 1.00 98.00 87 ILE A N 1
ATOM 705 C CA . ILE A 1 87 ? -4.341 5.498 7.606 1.00 98.00 87 ILE A CA 1
ATOM 706 C C . ILE A 1 87 ? -4.093 6.672 8.559 1.00 98.00 87 ILE A C 1
ATOM 708 O O . ILE A 1 87 ? -3.760 6.439 9.722 1.00 98.00 87 ILE A O 1
ATOM 712 N N . LYS A 1 88 ? -4.285 7.916 8.100 1.00 98.12 88 LYS A N 1
ATOM 713 C CA . LYS A 1 88 ? -4.089 9.131 8.915 1.00 98.12 88 LYS A CA 1
ATOM 714 C C . LYS A 1 88 ? -5.023 9.176 10.125 1.00 98.12 88 LYS A C 1
ATOM 716 O O . LYS A 1 88 ? -4.619 9.628 11.191 1.00 98.12 88 LYS A O 1
ATOM 721 N N . GLU A 1 89 ? -6.240 8.658 9.990 1.00 98.19 89 GLU A N 1
ATOM 722 C CA . GLU A 1 89 ? -7.201 8.552 11.093 1.00 98.19 89 GLU A CA 1
ATOM 723 C C . GLU A 1 89 ? -6.932 7.365 12.037 1.00 98.19 89 GLU A C 1
ATOM 725 O O . GLU A 1 89 ? -7.607 7.211 13.063 1.00 98.19 89 GLU A O 1
ATOM 730 N N . GLY A 1 90 ? -5.951 6.515 11.720 1.00 97.81 90 GLY A N 1
ATOM 731 C CA . GLY A 1 90 ? -5.604 5.330 12.502 1.00 97.81 90 GLY A CA 1
ATOM 732 C C . GLY A 1 90 ? -6.648 4.212 12.421 1.00 97.81 90 GLY A C 1
ATOM 733 O O . GLY A 1 90 ? -6.717 3.381 13.329 1.00 97.81 90 GLY A O 1
ATOM 734 N N . PHE A 1 91 ? -7.469 4.183 11.365 1.00 98.38 91 PHE A N 1
ATOM 735 C CA . PHE A 1 91 ? -8.598 3.260 11.210 1.00 98.38 91 PHE A CA 1
ATOM 736 C C . PHE A 1 91 ? -8.196 1.793 11.405 1.00 98.38 91 PHE A C 1
ATOM 738 O O . PHE A 1 91 ? -8.798 1.092 12.213 1.00 98.38 91 PHE A O 1
ATOM 745 N N . PHE A 1 92 ? -7.154 1.331 10.708 1.00 96.50 92 PHE A N 1
ATOM 746 C CA . PHE A 1 92 ? -6.743 -0.077 10.735 1.00 96.50 92 PHE A CA 1
ATOM 747 C C . PHE A 1 92 ? -6.287 -0.533 12.124 1.00 96.50 92 PHE A C 1
ATOM 749 O O . PHE A 1 92 ? -6.659 -1.618 12.566 1.00 96.50 92 PHE A O 1
ATOM 756 N N . ALA A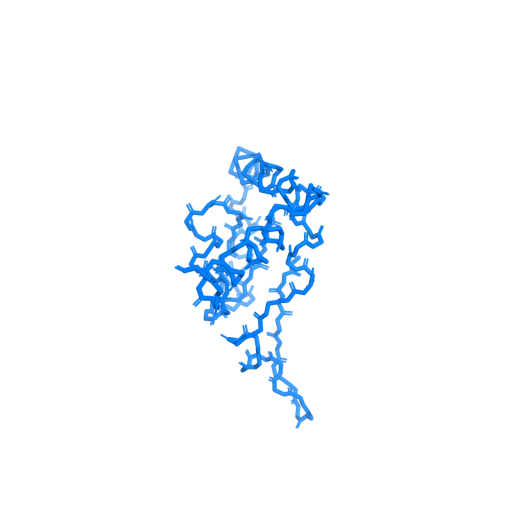 1 93 ? -5.531 0.309 12.836 1.00 97.19 93 ALA A N 1
ATOM 757 C CA . ALA A 1 93 ? -5.092 0.014 14.197 1.00 97.19 93 ALA A CA 1
ATOM 758 C C . ALA A 1 93 ? -6.280 -0.016 15.170 1.00 97.19 93 ALA A C 1
ATOM 760 O O . ALA A 1 93 ? -6.415 -0.958 15.946 1.00 97.19 93 ALA A O 1
ATOM 761 N N . LYS A 1 94 ? -7.183 0.973 15.086 1.00 98.44 94 LYS A N 1
ATOM 762 C CA . LYS A 1 94 ? -8.410 1.017 15.898 1.00 98.44 94 LYS A CA 1
ATOM 763 C C . LYS A 1 94 ? -9.283 -0.214 15.662 1.00 98.44 94 LYS A C 1
ATOM 765 O O . LYS A 1 94 ? -9.722 -0.838 16.622 1.00 98.44 94 LYS A O 1
ATOM 770 N N . LYS A 1 95 ? -9.498 -0.581 14.396 1.00 98.00 95 LYS A N 1
ATOM 771 C CA . LYS A 1 95 ? -10.283 -1.755 14.009 1.00 98.00 95 LYS A CA 1
ATOM 772 C C . LYS A 1 95 ? -9.690 -3.035 14.599 1.00 98.00 95 LYS A C 1
ATOM 774 O O . LYS A 1 95 ? -10.416 -3.770 15.256 1.00 98.00 95 LYS A O 1
ATOM 779 N N . LEU A 1 96 ? -8.382 -3.248 14.433 1.00 97.62 96 LEU A N 1
ATOM 780 C CA . LEU A 1 96 ? -7.693 -4.412 14.990 1.00 97.62 96 LEU A CA 1
ATOM 781 C C . LEU A 1 96 ? -7.851 -4.492 16.514 1.00 97.62 96 LEU A C 1
ATOM 783 O O . LEU A 1 96 ? -8.141 -5.559 17.042 1.00 97.62 96 LEU A O 1
ATOM 787 N N . LEU A 1 97 ? -7.690 -3.373 17.226 1.00 98.06 97 LEU A N 1
ATOM 788 C CA . LEU A 1 97 ? -7.831 -3.342 18.685 1.00 98.06 97 LEU A CA 1
ATOM 789 C C . LEU A 1 97 ? -9.252 -3.704 19.141 1.00 98.06 97 LEU A C 1
ATOM 791 O O . LEU A 1 97 ? -9.403 -4.469 20.090 1.00 98.06 97 LEU A O 1
ATOM 795 N N . ILE A 1 98 ? -10.279 -3.202 18.449 1.00 98.00 98 ILE A N 1
ATOM 796 C CA . ILE A 1 98 ? -11.682 -3.543 18.730 1.00 98.00 98 ILE A CA 1
ATOM 797 C C . ILE A 1 98 ? -11.945 -5.028 18.446 1.00 98.00 98 ILE A C 1
ATOM 799 O O . ILE A 1 98 ? -12.567 -5.708 19.256 1.00 98.00 98 ILE A O 1
ATOM 803 N N . GLU A 1 99 ? -11.454 -5.551 17.320 1.00 98.12 99 GLU A N 1
ATOM 804 C CA . GLU A 1 99 ? -11.618 -6.964 16.956 1.00 98.12 99 GLU A CA 1
ATOM 805 C C . GLU A 1 99 ? -10.929 -7.896 17.959 1.00 98.12 99 GLU A C 1
ATOM 807 O O . GLU A 1 99 ? -11.530 -8.883 18.379 1.00 98.12 99 GLU A O 1
ATOM 812 N N . ILE A 1 100 ? -9.714 -7.557 18.402 1.00 98.12 100 ILE A N 1
ATOM 813 C CA . ILE A 1 100 ? -8.996 -8.305 19.442 1.00 98.12 100 ILE A CA 1
ATOM 814 C C . ILE A 1 100 ? -9.761 -8.257 20.766 1.00 98.12 100 ILE A C 1
ATOM 816 O O . ILE A 1 100 ? -9.919 -9.290 21.412 1.00 98.12 100 ILE A O 1
ATOM 820 N N . GLN A 1 101 ? -10.248 -7.082 21.175 1.00 97.44 101 GLN A N 1
ATOM 821 C CA . GLN A 1 101 ? -11.020 -6.950 22.408 1.00 97.44 101 GLN A CA 1
ATOM 822 C C . GLN A 1 101 ? -12.274 -7.830 22.373 1.00 97.44 101 GLN A C 1
ATOM 824 O O . GLN A 1 101 ? -12.531 -8.550 23.336 1.00 97.44 101 GLN A O 1
ATOM 829 N N . ASN A 1 102 ? -13.016 -7.801 21.264 1.00 97.06 102 ASN A N 1
ATOM 830 C CA . ASN A 1 102 ? -14.206 -8.626 21.091 1.00 97.06 102 ASN A CA 1
ATOM 831 C C . ASN A 1 102 ? -13.850 -10.115 21.117 1.00 97.06 102 ASN A C 1
ATOM 833 O O . ASN A 1 102 ? -14.472 -10.857 21.851 1.00 97.06 102 ASN A O 1
ATOM 837 N N . ALA A 1 103 ? -12.823 -10.546 20.380 1.00 97.50 103 ALA A N 1
ATOM 838 C CA . ALA A 1 103 ? -12.450 -11.959 20.306 1.00 97.50 103 ALA A CA 1
ATOM 839 C C . ALA A 1 103 ? -11.921 -12.541 21.631 1.00 97.50 103 ALA A C 1
ATOM 841 O O . ALA A 1 103 ? -12.002 -13.750 21.838 1.00 97.50 103 ALA A O 1
ATOM 842 N N . LEU A 1 104 ? -11.331 -11.710 22.498 1.00 96.31 104 LEU A N 1
ATOM 843 C CA . LEU A 1 104 ? -10.744 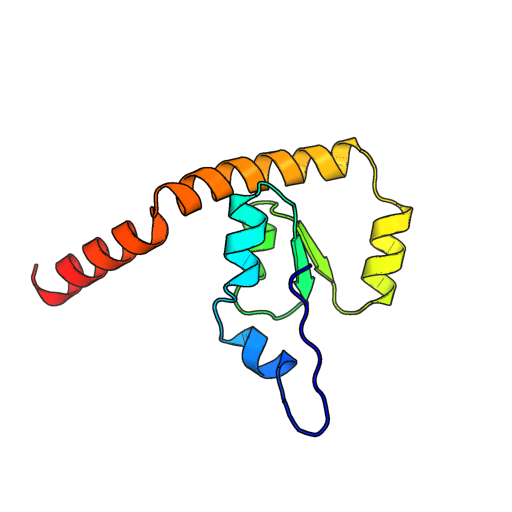-12.158 23.765 1.00 96.31 104 LEU A CA 1
ATOM 844 C C . LEU A 1 104 ? -11.695 -12.054 24.960 1.00 96.31 104 LEU A C 1
ATOM 846 O O . LEU A 1 104 ? -11.538 -12.821 25.911 1.00 96.31 104 LEU A O 1
ATOM 850 N N . TYR A 1 105 ? -12.619 -11.091 24.958 1.00 90.38 105 TYR A N 1
ATOM 851 C CA . TYR A 1 105 ? -13.368 -10.715 26.162 1.00 90.38 105 TYR A CA 1
ATOM 852 C C . TYR A 1 105 ? -14.892 -10.702 26.006 1.00 90.38 105 TYR A C 1
ATOM 854 O O . TYR A 1 105 ? -15.570 -10.547 27.024 1.00 90.38 105 TYR A O 1
ATOM 862 N N . LEU A 1 106 ? -15.432 -10.839 24.790 1.00 79.56 106 LEU A N 1
ATOM 863 C CA . LEU A 1 106 ? -16.874 -10.869 24.510 1.00 79.56 106 LEU A CA 1
ATOM 864 C C . LEU A 1 106 ? -17.263 -12.146 23.755 1.00 79.56 106 LEU A C 1
ATOM 866 O O . LEU A 1 106 ? -18.428 -12.563 23.930 1.00 79.56 106 LEU A O 1
#

Foldseek 3Di:
DAEDDDDPVDPRVVVQLPDDDPVLLVCLLVLAADEYEPNGVCPCVCVVLVQHYYDPDVVVVVVCVVPDDPVSRVVNSVSSPVVSVCSVVVVVVVVVVVVVCVVPPD